Protein AF-A0A2S6HCG0-F1 (afdb_monomer_lite)

Foldseek 3Di:
DDVVVVPDDCDPVNVVVCCVVVNDDDPVRVCVVVVVVVVVVVVVVVVVVVVVVVVVD

Radius of gyration: 15.48 Å; chains: 1; bounding box: 38×21×37 Å

pLDDT: mean 74.31, std 13.68, range [42.91, 88.25]

Organism: NCBI:txid384636

Structure (mmCIF, N/CA/C/O backbone):
data_AF-A0A2S6HCG0-F1
#
_entry.id   AF-A0A2S6HCG0-F1
#
loop_
_atom_site.group_PDB
_atom_site.id
_atom_site.type_symbol
_atom_site.label_atom_id
_atom_site.label_alt_id
_atom_site.label_comp_id
_atom_site.label_asym_id
_atom_site.label_entity_id
_atom_site.label_seq_id
_atom_site.pdbx_PDB_ins_code
_atom_site.Cartn_x
_atom_site.Cartn_y
_atom_site.Cartn_z
_atom_site.occupancy
_atom_site.B_iso_or_equiv
_atom_site.auth_seq_id
_atom_site.auth_comp_id
_atom_site.auth_asym_id
_atom_site.auth_atom_id
_atom_site.pdbx_PDB_model_num
ATOM 1 N N . MET A 1 1 ? 0.163 -8.060 -19.750 1.00 52.75 1 MET A N 1
ATOM 2 C CA . MET A 1 1 ? -0.511 -7.411 -18.606 1.00 52.75 1 MET A CA 1
ATOM 3 C C . MET A 1 1 ? -0.522 -5.925 -18.912 1.00 52.75 1 MET A C 1
ATOM 5 O O . MET A 1 1 ? 0.551 -5.404 -19.195 1.00 52.75 1 MET A O 1
ATOM 9 N N . GLU A 1 2 ? -1.684 -5.278 -19.006 1.00 44.69 2 GLU A N 1
ATOM 10 C CA . GLU A 1 2 ? -1.750 -3.860 -19.388 1.00 44.69 2 GLU A CA 1
ATOM 11 C C . GLU A 1 2 ? -1.594 -2.954 -18.158 1.00 44.69 2 GLU A C 1
ATOM 13 O O . GLU A 1 2 ? -1.946 -3.334 -17.045 1.00 44.69 2 GLU A O 1
ATOM 18 N N . LEU A 1 3 ? -1.084 -1.729 -18.340 1.00 44.41 3 LEU A N 1
ATOM 19 C CA . LEU A 1 3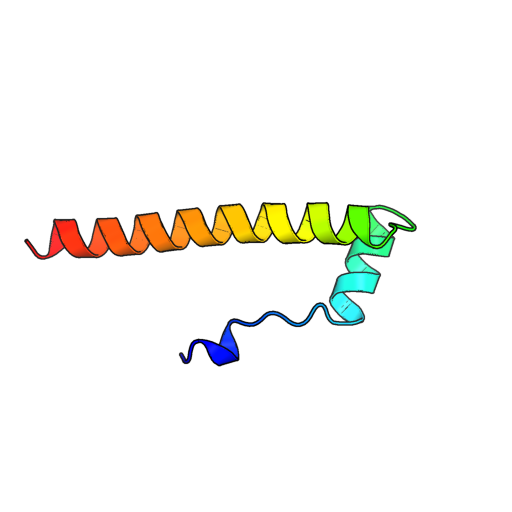 ? -0.885 -0.758 -17.248 1.00 44.41 3 LEU A CA 1
ATOM 20 C C . LEU A 1 3 ? -2.182 -0.459 -16.473 1.00 44.41 3 LEU A C 1
ATOM 22 O O . LEU A 1 3 ? -2.148 -0.209 -15.273 1.00 44.41 3 LEU A O 1
ATOM 26 N N . LYS A 1 4 ? -3.333 -0.533 -17.150 1.00 42.91 4 LYS A N 1
ATOM 27 C CA . LYS A 1 4 ? -4.664 -0.364 -16.551 1.00 42.91 4 LYS A CA 1
ATOM 28 C C . LYS A 1 4 ? -5.049 -1.497 -15.589 1.00 42.91 4 LYS A C 1
ATOM 30 O O . LYS A 1 4 ? -5.836 -1.261 -14.683 1.00 42.91 4 LYS A O 1
ATOM 35 N N . ASP A 1 5 ? -4.452 -2.681 -15.744 1.00 51.78 5 ASP A N 1
ATOM 36 C CA . ASP A 1 5 ? -4.630 -3.819 -14.832 1.00 51.78 5 ASP A CA 1
ATOM 37 C C . ASP A 1 5 ? -3.771 -3.668 -13.557 1.00 51.78 5 ASP A C 1
ATOM 39 O O . ASP A 1 5 ? -3.895 -4.460 -12.627 1.00 51.78 5 ASP A O 1
ATOM 43 N N . ARG A 1 6 ? -2.883 -2.658 -13.512 1.00 50.97 6 ARG A N 1
ATOM 44 C CA . ARG A 1 6 ? -1.969 -2.353 -12.396 1.00 50.97 6 ARG A CA 1
ATOM 45 C C . ARG A 1 6 ? -2.428 -1.181 -11.519 1.00 50.97 6 ARG A C 1
ATOM 47 O O . ARG A 1 6 ? -1.768 -0.874 -10.530 1.00 50.97 6 ARG A O 1
ATOM 54 N N . VAL A 1 7 ? -3.538 -0.518 -11.853 1.00 48.31 7 VAL A N 1
ATOM 55 C CA . VAL A 1 7 ? -4.114 0.532 -11.000 1.00 48.31 7 VAL A CA 1
ATOM 56 C C . VAL A 1 7 ? -4.909 -0.151 -9.891 1.00 48.31 7 VAL A C 1
ATOM 58 O O . VAL A 1 7 ? -6.063 -0.535 -10.075 1.00 48.31 7 VAL A O 1
ATOM 61 N N . VAL A 1 8 ? -4.265 -0.349 -8.740 1.00 56.66 8 VAL A N 1
ATOM 62 C CA . VAL A 1 8 ? -4.908 -0.911 -7.549 1.00 56.66 8 VAL A CA 1
ATOM 63 C C . VAL A 1 8 ? -5.901 0.116 -7.011 1.00 56.66 8 VAL A C 1
ATOM 65 O O . VAL A 1 8 ? -5.528 1.109 -6.392 1.00 56.66 8 VAL A O 1
ATOM 68 N N . VAL A 1 9 ? -7.184 -0.125 -7.265 1.00 60.53 9 VAL A N 1
ATOM 69 C CA . VAL A 1 9 ? -8.271 0.541 -6.548 1.00 60.53 9 VAL A CA 1
ATOM 70 C C . VAL A 1 9 ? -8.234 0.012 -5.118 1.00 60.53 9 VAL A C 1
ATOM 72 O O . VAL A 1 9 ? -8.337 -1.197 -4.916 1.00 60.53 9 VAL A O 1
ATOM 75 N N . VAL A 1 10 ? -8.070 0.889 -4.124 1.00 68.75 10 VAL A N 1
ATOM 76 C CA . VAL A 1 10 ? -8.236 0.504 -2.716 1.00 68.75 10 VAL A CA 1
ATOM 77 C C . VAL A 1 10 ? -9.671 0.006 -2.551 1.00 68.75 10 VAL A C 1
ATOM 79 O O . VAL A 1 10 ? -10.617 0.791 -2.588 1.00 68.75 10 VAL A O 1
ATOM 82 N N . THR A 1 11 ? -9.848 -1.311 -2.456 1.00 74.94 11 THR A N 1
ATOM 83 C CA . THR A 1 11 ? -11.177 -1.913 -2.312 1.00 74.94 11 THR A CA 1
ATOM 84 C C . THR A 1 11 ? -11.656 -1.809 -0.866 1.00 74.94 11 THR A C 1
ATOM 86 O O . THR A 1 11 ? -10.844 -1.693 0.055 1.00 74.94 11 THR A O 1
ATOM 89 N N . GLU A 1 12 ? -12.968 -1.924 -0.639 1.00 76.38 12 GLU A N 1
ATOM 90 C CA . GLU A 1 12 ? -13.530 -2.020 0.719 1.00 76.38 12 GLU A CA 1
ATOM 91 C C . GLU A 1 12 ? -12.884 -3.150 1.535 1.00 76.38 12 GLU A C 1
ATOM 93 O O . GLU A 1 12 ? -12.652 -2.993 2.730 1.00 76.38 12 GLU A O 1
ATOM 98 N N . HIS A 1 13 ? -12.518 -4.263 0.889 1.00 79.94 13 HIS A N 1
ATOM 99 C CA . HIS A 1 13 ? -11.824 -5.370 1.543 1.00 79.94 13 HIS A CA 1
ATOM 100 C C . HIS A 1 13 ? -10.431 -4.962 2.045 1.00 79.94 13 HIS A C 1
ATOM 102 O O . HIS A 1 13 ? -10.066 -5.270 3.179 1.00 79.94 13 HIS A O 1
ATOM 108 N N . ASN A 1 14 ? -9.666 -4.227 1.230 1.00 77.88 14 ASN A N 1
ATOM 109 C CA . ASN A 1 14 ? -8.348 -3.734 1.629 1.00 77.88 14 ASN A CA 1
ATOM 110 C C . ASN A 1 14 ? -8.453 -2.676 2.734 1.00 77.88 14 ASN A C 1
ATOM 112 O O . ASN A 1 14 ? -7.660 -2.712 3.670 1.00 77.88 14 ASN A O 1
ATOM 116 N N . MET A 1 15 ? -9.445 -1.782 2.665 1.00 77.88 15 MET A N 1
ATOM 117 C CA . MET A 1 15 ? -9.706 -0.816 3.737 1.00 77.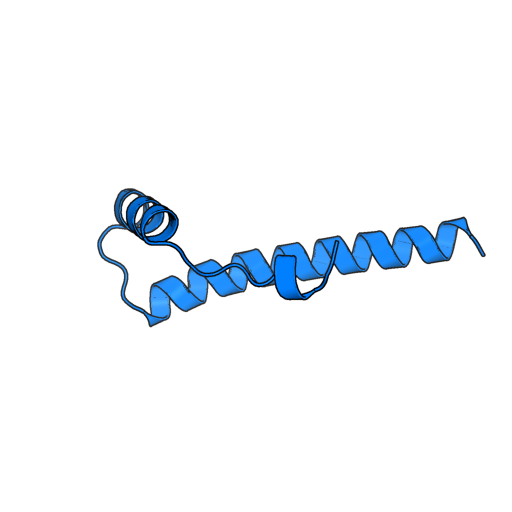88 15 MET A CA 1
ATOM 118 C C . MET A 1 15 ? -10.091 -1.498 5.048 1.00 77.88 15 MET A C 1
ATOM 120 O O . MET A 1 15 ? -9.532 -1.153 6.082 1.00 77.88 15 MET A O 1
ATOM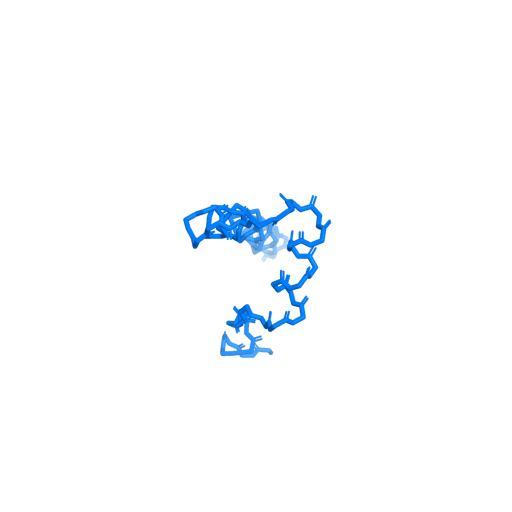 124 N N . SER A 1 16 ? -10.992 -2.486 5.016 1.00 82.62 16 SER A N 1
ATOM 125 C CA . SER A 1 16 ? -11.377 -3.240 6.215 1.00 82.62 16 SER A CA 1
ATOM 126 C C . SER A 1 16 ? -10.166 -3.912 6.857 1.00 82.62 16 SER A C 1
ATOM 128 O O . SER A 1 16 ? -9.974 -3.790 8.060 1.00 82.62 16 SER A O 1
ATOM 130 N N . GLY A 1 17 ? -9.309 -4.557 6.059 1.00 84.00 17 GLY A N 1
ATOM 131 C CA . GLY A 1 17 ? -8.095 -5.186 6.579 1.00 84.00 17 GLY A CA 1
ATOM 132 C C . GLY A 1 17 ? -7.114 -4.183 7.193 1.00 84.00 17 GLY A C 1
ATOM 133 O O . GLY A 1 17 ? -6.494 -4.473 8.212 1.00 84.00 17 GLY A O 1
ATOM 134 N N . ILE A 1 18 ? -6.989 -2.984 6.616 1.00 83.31 18 ILE A N 1
ATOM 135 C CA . ILE A 1 18 ? -6.165 -1.915 7.196 1.00 83.31 18 ILE A CA 1
ATOM 136 C C . ILE A 1 18 ? -6.785 -1.410 8.504 1.00 83.31 18 ILE A C 1
ATOM 138 O O . ILE A 1 18 ? -6.054 -1.246 9.479 1.00 83.31 18 ILE A O 1
ATOM 142 N N . TYR A 1 19 ? -8.108 -1.235 8.560 1.00 84.06 19 TYR A N 1
ATOM 143 C CA . TYR A 1 19 ? -8.804 -0.834 9.784 1.00 84.06 19 TYR A CA 1
ATOM 144 C C . TYR A 1 19 ? -8.684 -1.862 10.910 1.00 84.06 19 TYR A C 1
ATOM 146 O O . TYR A 1 19 ? -8.514 -1.481 12.066 1.00 84.06 19 TYR A O 1
ATOM 154 N N . ASP A 1 20 ? -8.706 -3.153 10.589 1.00 86.31 20 ASP A N 1
ATOM 155 C CA . ASP A 1 20 ? -8.535 -4.218 11.579 1.00 86.31 20 ASP A CA 1
ATOM 156 C C . ASP A 1 20 ? -7.115 -4.239 12.175 1.00 86.31 20 ASP A C 1
ATOM 158 O O . ASP A 1 20 ? -6.932 -4.589 13.341 1.00 86.31 20 ASP A O 1
ATOM 162 N N . LEU A 1 21 ? -6.103 -3.856 11.389 1.00 86.06 21 LEU A N 1
ATOM 163 C CA . LEU A 1 21 ? -4.695 -3.872 11.803 1.00 86.06 21 LEU A CA 1
ATOM 164 C C . LEU A 1 21 ? -4.254 -2.583 12.503 1.00 86.06 21 LEU A C 1
ATOM 166 O O . LEU A 1 21 ? -3.517 -2.638 13.488 1.00 86.06 21 LEU A O 1
ATOM 170 N N . TYR A 1 22 ? -4.674 -1.433 11.980 1.00 82.50 22 TYR A N 1
ATOM 171 C CA . TYR A 1 22 ? -4.219 -0.113 12.421 1.00 82.50 22 TYR A CA 1
ATOM 172 C C . TYR A 1 22 ? -5.267 0.644 13.250 1.00 82.50 22 TYR A C 1
ATOM 174 O O . TYR A 1 22 ? -4.959 1.697 13.803 1.00 82.50 22 TYR A O 1
ATOM 182 N N . GLY A 1 23 ? -6.481 0.104 13.392 1.00 84.44 23 GLY A N 1
ATOM 183 C CA . GLY A 1 23 ? -7.624 0.832 13.938 1.00 84.44 23 GLY A CA 1
ATOM 184 C C . GLY A 1 23 ? -8.221 1.788 12.904 1.00 84.44 23 GLY A C 1
ATOM 185 O O . GLY A 1 23 ? -7.901 1.724 11.720 1.00 84.44 23 GLY A O 1
ATOM 186 N N . GLN A 1 24 ? -9.106 2.692 13.335 1.00 83.19 24 GLN A N 1
ATOM 187 C CA . GLN A 1 24 ? -9.588 3.757 12.451 1.00 83.19 24 GLN A CA 1
ATOM 188 C C . GLN A 1 24 ? -8.406 4.616 11.998 1.00 83.19 24 GLN A C 1
ATOM 190 O O . GLN A 1 24 ? -7.823 5.324 12.812 1.00 83.19 24 GLN A O 1
ATOM 195 N N . VAL A 1 25 ? -8.098 4.549 10.705 1.00 82.19 25 VAL A N 1
ATOM 196 C CA . VAL A 1 25 ? -7.124 5.421 10.051 1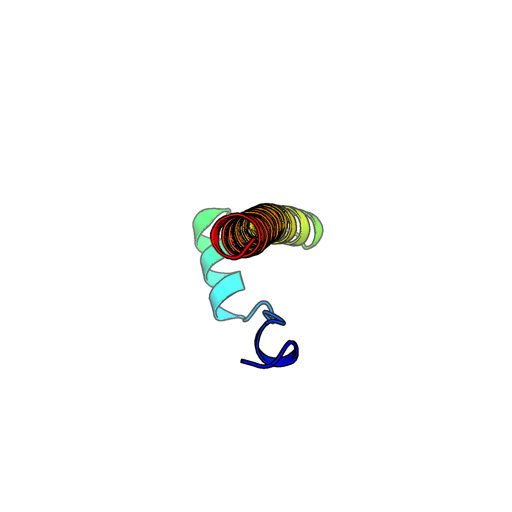.00 82.19 25 VAL A CA 1
ATOM 197 C C . VAL A 1 25 ? -7.842 6.486 9.241 1.00 82.19 25 VAL A C 1
ATOM 199 O O . VAL A 1 25 ? -8.857 6.214 8.585 1.00 82.19 25 VAL A O 1
ATOM 202 N N . ASP A 1 26 ? -7.336 7.711 9.293 1.00 83.31 26 ASP A N 1
ATOM 203 C CA . ASP A 1 26 ? -7.827 8.763 8.415 1.00 83.31 26 ASP A CA 1
ATOM 204 C C . ASP A 1 26 ? -7.303 8.592 6.977 1.00 83.31 26 ASP A C 1
ATOM 206 O O . ASP A 1 26 ? -6.484 7.720 6.666 1.00 83.31 26 ASP A O 1
ATOM 210 N N . GLN A 1 27 ? -7.819 9.409 6.058 1.00 78.19 27 GLN A N 1
ATOM 211 C CA . GLN A 1 27 ? -7.421 9.336 4.655 1.00 78.19 27 GLN A CA 1
ATOM 212 C C . GLN A 1 27 ? -5.916 9.591 4.465 1.00 78.19 27 GLN A C 1
ATOM 214 O O . GLN A 1 27 ? -5.299 8.951 3.617 1.00 78.19 27 GLN A O 1
ATOM 219 N N . SER A 1 28 ? -5.313 10.494 5.239 1.00 79.12 28 SER A N 1
ATOM 220 C CA . SER A 1 28 ? -3.891 10.826 5.122 1.00 79.12 28 SER A CA 1
ATOM 221 C C . SER A 1 28 ? -2.999 9.693 5.628 1.00 79.12 28 SER A C 1
ATOM 223 O O . SER A 1 28 ? -1.974 9.392 5.016 1.00 79.12 28 SER A O 1
ATOM 225 N N . GLU A 1 29 ? -3.396 9.022 6.707 1.00 83.56 29 GLU A N 1
ATOM 226 C CA . GLU A 1 29 ? -2.727 7.822 7.209 1.00 83.56 29 GLU A CA 1
ATOM 227 C C . GLU A 1 29 ? -2.815 6.674 6.201 1.00 83.56 29 GLU A C 1
ATOM 229 O O . GLU A 1 29 ? -1.805 6.032 5.898 1.00 83.56 29 GLU A O 1
ATOM 234 N N . LEU A 1 30 ? -3.997 6.461 5.613 1.00 82.75 30 LEU A N 1
ATOM 235 C CA . LEU A 1 30 ? -4.204 5.459 4.572 1.00 82.75 30 LEU A CA 1
ATOM 236 C C . LEU A 1 30 ? -3.350 5.745 3.327 1.00 82.75 30 LEU A C 1
ATOM 238 O O . LEU A 1 30 ? -2.673 4.846 2.824 1.00 82.75 30 LEU A O 1
ATOM 242 N N . GLU A 1 31 ? -3.331 6.994 2.853 1.00 79.69 31 GLU A N 1
ATOM 243 C CA . GLU A 1 31 ? -2.473 7.433 1.749 1.00 79.69 31 GLU A CA 1
ATOM 244 C C . GLU A 1 31 ? -0.991 7.204 2.068 1.00 79.69 31 GLU A C 1
ATOM 246 O O . GLU A 1 31 ? -0.243 6.735 1.210 1.00 79.69 31 GLU A O 1
ATOM 251 N N . GLY A 1 32 ? -0.556 7.482 3.299 1.00 83.50 32 GLY A N 1
ATOM 252 C CA . GLY A 1 32 ? 0.817 7.247 3.742 1.00 83.50 32 GLY A CA 1
ATOM 253 C C . GLY A 1 32 ? 1.213 5.768 3.704 1.00 83.50 32 GLY A C 1
ATOM 254 O O . GLY A 1 32 ? 2.287 5.427 3.198 1.00 83.50 32 GLY A O 1
ATOM 255 N N . ILE A 1 33 ? 0.337 4.887 4.196 1.00 84.19 33 ILE A N 1
ATOM 256 C CA . ILE A 1 33 ? 0.542 3.432 4.171 1.00 84.19 33 ILE A CA 1
ATOM 257 C C . ILE A 1 33 ? 0.636 2.945 2.721 1.00 84.19 33 ILE A C 1
ATOM 259 O O . ILE A 1 33 ? 1.624 2.314 2.341 1.00 84.19 33 ILE A O 1
ATOM 263 N N . VAL A 1 34 ? -0.358 3.276 1.894 1.00 81.31 34 VAL A N 1
ATOM 264 C CA . VAL A 1 34 ? -0.444 2.806 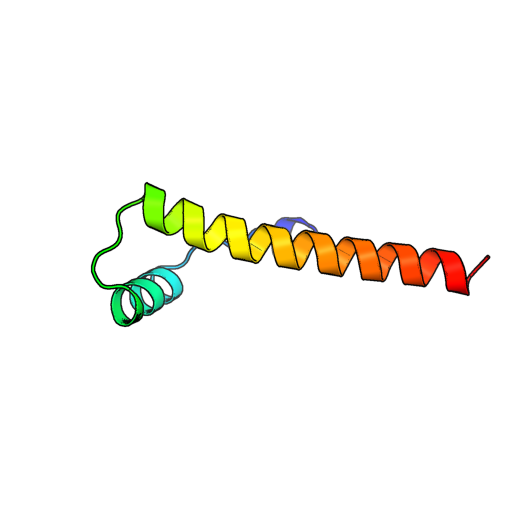0.505 1.00 81.31 34 VAL A CA 1
ATOM 265 C C . VAL A 1 34 ? 0.731 3.315 -0.333 1.00 81.31 34 VAL A C 1
ATOM 267 O O . VAL A 1 34 ? 1.365 2.527 -1.037 1.00 81.31 34 VAL A O 1
ATOM 270 N N . ASN A 1 35 ? 1.091 4.598 -0.215 1.00 82.19 35 ASN A N 1
ATOM 271 C CA . ASN A 1 35 ? 2.214 5.171 -0.960 1.00 82.19 35 ASN A CA 1
ATOM 272 C C . ASN A 1 35 ? 3.559 4.540 -0.581 1.00 82.19 35 ASN A C 1
ATOM 274 O O . ASN A 1 35 ? 4.413 4.374 -1.450 1.00 82.19 35 ASN A O 1
ATOM 278 N N . ARG A 1 36 ? 3.759 4.147 0.685 1.00 86.50 36 ARG A N 1
ATOM 279 C CA . ARG A 1 36 ? 4.993 3.469 1.104 1.00 86.50 36 ARG A CA 1
ATOM 280 C C . ARG A 1 36 ? 5.148 2.110 0.421 1.00 86.50 36 ARG A C 1
ATOM 282 O O . ARG A 1 36 ? 6.222 1.818 -0.095 1.00 86.50 36 ARG A O 1
ATOM 289 N N . TYR A 1 37 ? 4.096 1.295 0.407 1.00 84.25 37 TYR A N 1
ATOM 290 C CA . TYR A 1 37 ? 4.147 -0.013 -0.253 1.00 84.25 37 TYR A CA 1
ATOM 291 C C . TYR A 1 37 ? 4.272 0.112 -1.775 1.00 84.25 37 TYR A C 1
ATOM 293 O O . TYR A 1 37 ? 5.014 -0.651 -2.389 1.00 84.25 37 TYR A O 1
ATOM 301 N N . LEU A 1 38 ? 3.618 1.109 -2.382 1.00 83.31 38 LEU A N 1
ATOM 302 C CA . LEU A 1 38 ? 3.794 1.412 -3.803 1.00 83.31 38 LEU A CA 1
ATOM 303 C C . LEU A 1 38 ? 5.231 1.825 -4.138 1.00 83.31 38 LEU A C 1
ATOM 305 O O . LEU A 1 38 ? 5.746 1.399 -5.166 1.00 83.31 38 LEU A O 1
ATOM 309 N N . ALA A 1 39 ? 5.888 2.621 -3.289 1.00 85.62 39 ALA A N 1
ATOM 310 C CA . ALA A 1 39 ? 7.278 3.019 -3.507 1.00 85.62 39 ALA A CA 1
ATOM 311 C C . ALA A 1 39 ? 8.218 1.805 -3.556 1.00 85.62 39 ALA A C 1
ATOM 313 O O . ALA A 1 39 ? 9.018 1.706 -4.482 1.00 85.62 39 ALA A O 1
ATOM 314 N N . ILE A 1 40 ? 8.052 0.857 -2.626 1.00 86.19 40 ILE A N 1
ATOM 315 C CA . ILE A 1 40 ? 8.819 -0.399 -2.603 1.00 86.19 40 ILE A CA 1
ATOM 316 C C . ILE A 1 40 ? 8.578 -1.193 -3.891 1.00 86.19 40 ILE A C 1
ATOM 318 O O . ILE A 1 40 ? 9.527 -1.563 -4.569 1.00 86.19 40 ILE A O 1
ATOM 322 N N . ALA A 1 41 ? 7.315 -1.382 -4.285 1.00 85.00 41 ALA A N 1
ATOM 323 C CA . ALA A 1 41 ? 6.990 -2.108 -5.512 1.00 85.00 41 ALA A CA 1
ATOM 324 C C . ALA A 1 41 ? 7.577 -1.436 -6.769 1.00 85.00 41 ALA A C 1
ATOM 326 O O . ALA A 1 41 ? 7.999 -2.115 -7.701 1.00 85.00 41 ALA A O 1
ATOM 327 N N . ILE A 1 42 ? 7.620 -0.099 -6.814 1.00 84.56 42 ILE A N 1
ATOM 328 C CA . ILE A 1 42 ? 8.253 0.645 -7.913 1.00 84.56 42 ILE A CA 1
ATOM 329 C C . ILE A 1 42 ? 9.766 0.411 -7.937 1.00 84.56 42 ILE A C 1
ATOM 331 O O . ILE A 1 42 ? 10.331 0.281 -9.022 1.00 8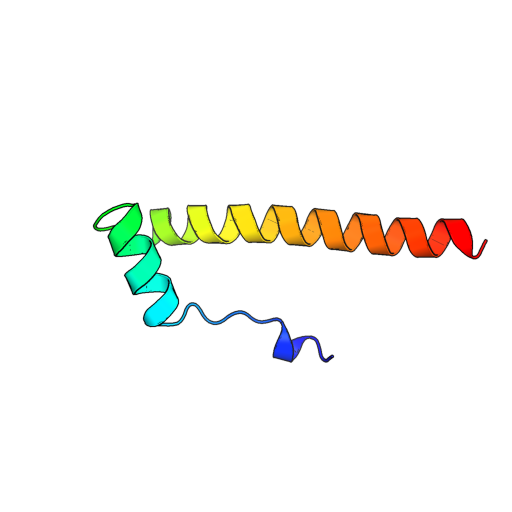4.56 42 ILE A O 1
ATOM 335 N N . GLU A 1 43 ? 10.426 0.398 -6.779 1.00 88.25 43 GLU A N 1
ATOM 336 C CA . GLU A 1 43 ? 11.858 0.101 -6.683 1.00 88.25 43 GLU A CA 1
ATOM 337 C C . GLU A 1 43 ? 12.158 -1.324 -7.158 1.00 88.25 43 GLU A C 1
ATOM 339 O O . GLU A 1 43 ? 13.000 -1.484 -8.036 1.00 88.25 43 GLU A O 1
ATOM 344 N N . GLU A 1 44 ? 11.399 -2.321 -6.699 1.00 87.88 44 GLU A N 1
ATOM 345 C CA . GLU A 1 44 ? 11.546 -3.719 -7.132 1.00 87.88 44 GLU A CA 1
ATOM 346 C C . GLU A 1 44 ? 11.363 -3.874 -8.650 1.00 87.88 44 GLU A C 1
ATOM 348 O O . GLU A 1 44 ? 12.187 -4.495 -9.316 1.00 87.88 44 GLU A O 1
ATOM 353 N N . ILE A 1 45 ? 10.336 -3.242 -9.234 1.00 85.81 45 ILE A N 1
ATOM 354 C CA . ILE A 1 45 ? 10.109 -3.279 -10.689 1.00 85.81 45 ILE A CA 1
ATOM 355 C C . ILE A 1 45 ? 11.284 -2.651 -11.449 1.00 85.81 45 ILE A C 1
ATOM 357 O O . ILE A 1 45 ? 11.698 -3.178 -12.479 1.00 85.81 45 ILE A O 1
ATOM 361 N N . LYS A 1 46 ? 11.827 -1.530 -10.961 1.00 83.25 46 LYS A N 1
ATOM 362 C CA . LYS A 1 46 ? 12.988 -0.879 -11.585 1.00 83.25 46 LYS A CA 1
ATOM 363 C C . LYS A 1 46 ? 14.241 -1.741 -11.485 1.00 83.25 46 LYS A C 1
ATOM 365 O O . LYS A 1 46 ? 15.024 -1.776 -12.429 1.00 83.25 46 LYS A O 1
ATOM 370 N N . GLU A 1 47 ? 14.460 -2.394 -10.349 1.00 83.31 47 GLU A N 1
ATOM 371 C CA . GLU A 1 47 ? 15.578 -3.322 -10.174 1.00 83.31 47 GLU A CA 1
ATOM 372 C C . GLU A 1 47 ? 15.457 -4.518 -11.119 1.00 83.31 47 GLU A C 1
ATOM 374 O O . GLU A 1 47 ? 16.436 -4.863 -11.781 1.00 83.31 47 GLU A O 1
ATOM 379 N N . ASP A 1 48 ? 14.263 -5.093 -11.256 1.00 82.25 48 ASP A N 1
ATOM 380 C CA . ASP A 1 48 ? 13.994 -6.172 -12.207 1.00 82.25 48 ASP A CA 1
ATOM 381 C C . ASP A 1 48 ? 14.232 -5.732 -13.660 1.00 82.25 48 ASP A C 1
ATOM 383 O O . ASP A 1 48 ? 14.903 -6.439 -14.413 1.00 82.25 48 ASP A O 1
ATOM 387 N N . GLU A 1 49 ? 13.740 -4.553 -14.060 1.00 79.31 49 GLU A N 1
ATOM 388 C CA . GLU A 1 49 ? 13.975 -3.997 -15.402 1.00 79.31 49 GLU A CA 1
ATOM 389 C C . GLU A 1 49 ? 15.469 -3.767 -15.670 1.00 79.31 49 GLU A C 1
ATOM 391 O O . GLU A 1 49 ? 15.981 -4.194 -16.706 1.00 79.31 49 GLU A O 1
ATOM 396 N N . ASN A 1 50 ? 16.198 -3.189 -14.712 1.00 74.62 50 ASN A N 1
ATOM 397 C CA . ASN A 1 50 ? 17.645 -3.005 -14.829 1.00 74.62 50 ASN A CA 1
ATOM 398 C C . ASN A 1 50 ? 18.375 -4.355 -14.935 1.00 74.62 50 ASN A C 1
ATOM 400 O O . ASN A 1 50 ? 19.256 -4.521 -15.773 1.00 74.62 50 ASN A O 1
ATOM 404 N N . ASN A 1 51 ? 18.002 -5.353 -14.131 1.00 70.12 51 ASN A N 1
ATOM 405 C CA . ASN A 1 51 ? 18.611 -6.686 -14.170 1.00 70.12 51 ASN A CA 1
ATOM 406 C C . ASN A 1 51 ? 18.355 -7.425 -15.494 1.00 70.12 51 ASN A C 1
ATOM 408 O O . ASN A 1 51 ? 19.184 -8.242 -15.912 1.00 70.12 51 ASN A O 1
ATOM 412 N N . LEU A 1 52 ? 17.242 -7.141 -16.171 1.00 62.56 52 LEU A N 1
ATOM 413 C CA . LEU A 1 52 ? 16.956 -7.652 -17.512 1.00 62.56 52 LEU A CA 1
ATOM 414 C C . LEU A 1 52 ? 17.818 -6.970 -18.586 1.00 62.56 52 LEU A C 1
ATOM 416 O O . LEU A 1 52 ? 18.283 -7.652 -19.498 1.00 62.56 52 LEU A O 1
ATOM 420 N N . GLU A 1 53 ? 18.092 -5.667 -18.473 1.00 59.97 53 GLU A N 1
ATOM 421 C CA . GLU A 1 53 ? 18.965 -4.951 -19.417 1.00 59.97 53 GLU A CA 1
ATOM 422 C C . GLU A 1 53 ? 20.431 -5.411 -19.335 1.00 59.97 53 GLU A C 1
ATOM 424 O O . GLU A 1 53 ? 21.086 -5.573 -20.364 1.00 59.97 53 GLU A O 1
ATOM 429 N N . ILE A 1 54 ? 20.946 -5.693 -18.132 1.00 59.41 54 ILE A N 1
ATOM 430 C CA . ILE A 1 54 ? 22.359 -6.074 -17.933 1.00 59.41 54 ILE A CA 1
ATOM 431 C C . ILE A 1 54 ? 22.643 -7.515 -18.407 1.00 59.41 54 ILE A C 1
ATOM 433 O O . ILE A 1 54 ? 23.755 -7.818 -18.829 1.00 59.41 54 ILE A O 1
ATOM 437 N N . ASN A 1 55 ? 21.653 -8.415 -18.367 1.00 55.97 55 ASN A N 1
ATOM 438 C CA . ASN A 1 55 ? 21.810 -9.816 -18.797 1.00 55.97 55 ASN A CA 1
ATOM 439 C C . ASN A 1 55 ? 21.630 -10.035 -20.313 1.00 55.97 55 ASN A C 1
ATOM 441 O O . ASN A 1 55 ? 21.852 -11.146 -20.802 1.00 55.97 55 ASN A O 1
ATOM 445 N N . HIS A 1 56 ? 21.229 -9.001 -21.056 1.00 54.44 56 HIS A N 1
ATOM 446 C CA . HIS A 1 56 ? 21.028 -9.050 -22.508 1.00 54.44 56 HIS A CA 1
ATOM 447 C C . HIS A 1 56 ? 21.968 -8.119 -23.302 1.00 54.44 56 HIS A C 1
ATOM 449 O O . HIS A 1 56 ? 21.813 -8.025 -24.523 1.00 54.44 56 HIS A O 1
ATOM 455 N N . GLY A 1 57 ? 22.927 -7.460 -22.635 1.00 47.72 57 GLY A N 1
ATOM 456 C CA . GLY A 1 57 ? 23.937 -6.567 -23.226 1.00 47.72 57 GLY A CA 1
ATOM 457 C C . GLY A 1 57 ? 25.290 -7.216 -23.492 1.00 47.72 57 GLY A C 1
ATOM 458 O O . GLY A 1 57 ? 25.702 -8.092 -22.699 1.00 47.72 57 GLY A O 1
#

Secondary structure (DSSP, 8-state):
--GGGG-----HHHHHHHHHHHSS--HHHHHHHHHHHHHHHHHHHHHHHHHHHHT--

Sequence (57 aa):
MELKDRVVVVTEHNMSGIYDLYGQVDQSELEGIVNRYLAIAIEEIKEDENNLEINHG